Protein AF-A0A2E6IXY1-F1 (afdb_monomer_lite)

Sequence (83 aa):
MELFLNAYTTTSEIMLPILIFIIILIVRDLGKYSRLSDRISNILRDISEDIEDTGFVKNDGENNISYIKRFISKKISSSKTPE

Secondary structure (DSSP, 8-state):
-HHHHHHHHHHHHHHHHHHHHHHHHHHHHHHHHHHHHHHHHHHHHHHHHHHHHTT-PPPTT--HHHHHHHHHHHHHHHTS---

Structure (mmCIF, N/CA/C/O backbone):
data_AF-A0A2E6IXY1-F1
#
_entry.id   AF-A0A2E6IXY1-F1
#
loop_
_atom_site.group_PDB
_atom_site.id
_atom_site.type_symbol
_atom_site.label_atom_id
_atom_site.label_alt_id
_atom_site.label_comp_id
_atom_site.label_asym_id
_atom_site.label_entity_id
_atom_site.label_seq_id
_atom_site.pdbx_PDB_ins_code
_atom_site.Cartn_x
_atom_site.Cartn_y
_atom_site.Cartn_z
_atom_site.occupancy
_atom_site.B_iso_or_equiv
_atom_site.auth_seq_id
_atom_site.auth_comp_id
_atom_site.auth_asym_id
_atom_site.auth_atom_id
_atom_site.pdbx_PDB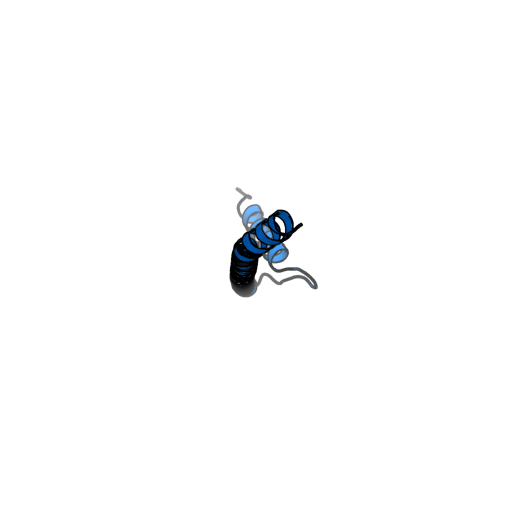_model_num
ATOM 1 N N . MET A 1 1 ? 28.129 13.180 -40.976 1.00 70.31 1 MET A N 1
ATOM 2 C CA . MET A 1 1 ? 26.702 12.984 -40.638 1.00 70.31 1 MET A CA 1
ATOM 3 C C . MET A 1 1 ? 26.423 11.546 -40.215 1.00 70.31 1 MET A C 1
ATOM 5 O O . MET A 1 1 ? 25.849 11.358 -39.154 1.00 70.31 1 MET A O 1
ATOM 9 N N . GLU A 1 2 ? 26.913 10.546 -40.952 1.00 83.50 2 GLU A N 1
ATOM 10 C CA . GLU A 1 2 ? 26.790 9.125 -40.574 1.00 83.50 2 GLU A CA 1
ATOM 11 C C . GLU A 1 2 ? 27.362 8.782 -39.196 1.00 83.50 2 GLU A C 1
ATOM 13 O O . GLU A 1 2 ? 26.694 8.110 -38.428 1.00 83.50 2 GLU A O 1
ATOM 18 N N . LEU A 1 3 ? 28.547 9.288 -38.833 1.00 87.88 3 LEU A N 1
ATOM 19 C CA . LEU A 1 3 ? 29.143 9.002 -37.518 1.00 87.88 3 LEU A CA 1
ATOM 20 C C . LEU A 1 3 ? 28.261 9.485 -36.352 1.00 87.88 3 LEU A C 1
ATOM 22 O O . LEU A 1 3 ? 28.141 8.804 -35.338 1.00 87.88 3 LEU A O 1
ATOM 26 N N . PHE A 1 4 ? 27.616 10.643 -36.518 1.00 86.75 4 PHE A N 1
ATOM 27 C CA . PHE A 1 4 ? 26.691 11.196 -35.530 1.00 86.75 4 PHE A CA 1
ATOM 28 C C . PHE A 1 4 ? 25.410 10.361 -35.437 1.00 86.75 4 PHE A C 1
ATOM 30 O O . PHE A 1 4 ? 24.983 10.021 -34.339 1.00 86.75 4 PHE A O 1
ATOM 37 N N . LEU A 1 5 ? 24.829 9.988 -36.582 1.00 89.50 5 LEU A N 1
ATOM 38 C CA . LEU A 1 5 ? 23.643 9.131 -36.626 1.00 89.50 5 LEU A CA 1
ATOM 39 C C . LEU A 1 5 ? 23.927 7.739 -36.057 1.00 89.50 5 LEU A C 1
ATOM 41 O O . LEU A 1 5 ? 23.101 7.210 -35.321 1.00 89.50 5 LEU A O 1
ATOM 45 N N . ASN A 1 6 ? 25.103 7.177 -36.331 1.00 90.44 6 ASN A N 1
ATOM 46 C CA . ASN A 1 6 ? 25.522 5.890 -35.793 1.00 90.44 6 ASN A CA 1
ATOM 47 C C . ASN A 1 6 ? 25.683 5.960 -34.269 1.00 90.44 6 ASN A C 1
ATOM 49 O O . ASN A 1 6 ? 25.064 5.184 -33.553 1.00 90.44 6 ASN A O 1
ATOM 53 N N . ALA A 1 7 ? 26.415 6.956 -33.757 1.00 88.31 7 ALA A N 1
ATOM 54 C CA . ALA A 1 7 ? 26.572 7.157 -32.317 1.00 88.31 7 ALA A CA 1
ATOM 55 C C . ALA A 1 7 ? 25.227 7.389 -31.607 1.00 88.31 7 ALA A C 1
ATOM 57 O O . ALA A 1 7 ? 24.991 6.831 -30.535 1.00 88.31 7 ALA A O 1
ATOM 58 N N . TYR A 1 8 ? 24.327 8.171 -32.211 1.00 88.19 8 TYR A N 1
ATOM 59 C CA . TYR A 1 8 ? 22.975 8.384 -31.697 1.00 88.19 8 TYR A CA 1
ATOM 60 C C . TYR A 1 8 ? 22.170 7.079 -31.665 1.00 88.19 8 TYR A C 1
ATOM 62 O O . TYR A 1 8 ? 21.575 6.755 -30.640 1.00 88.19 8 TYR A O 1
ATOM 70 N N . THR A 1 9 ? 22.209 6.304 -32.751 1.00 92.00 9 THR A N 1
ATOM 71 C CA . THR A 1 9 ? 21.487 5.029 -32.869 1.00 92.00 9 THR A CA 1
ATOM 72 C C . THR A 1 9 ? 21.989 4.029 -31.832 1.00 92.00 9 THR A C 1
ATOM 74 O O . THR A 1 9 ? 21.199 3.585 -31.003 1.00 92.00 9 THR A O 1
ATOM 77 N N . THR A 1 10 ? 23.301 3.786 -31.759 1.00 90.75 10 THR A N 1
ATOM 78 C CA . THR A 1 10 ? 23.907 2.892 -30.757 1.00 90.75 10 THR A CA 1
ATOM 79 C C . THR A 1 10 ? 23.580 3.328 -29.328 1.00 90.75 10 THR A C 1
ATOM 81 O O . THR A 1 10 ? 23.248 2.505 -28.478 1.00 90.75 10 THR A O 1
ATOM 84 N N . THR A 1 11 ? 23.625 4.633 -29.044 1.00 92.38 11 THR A N 1
ATOM 85 C CA . THR A 1 11 ? 23.279 5.145 -27.710 1.00 92.38 11 THR A CA 1
ATOM 86 C C . THR A 1 11 ? 21.802 4.914 -27.395 1.00 92.38 11 THR A C 1
ATOM 88 O O . THR A 1 11 ? 21.469 4.502 -26.287 1.00 92.38 11 THR A O 1
ATOM 91 N N . SER A 1 12 ? 20.907 5.143 -28.359 1.00 91.81 12 SER A N 1
ATOM 92 C CA . SER A 1 12 ? 19.466 4.939 -28.183 1.00 91.81 12 SER A CA 1
ATOM 93 C C . SER A 1 12 ? 19.098 3.466 -27.980 1.00 91.81 12 SER A C 1
ATOM 95 O O . SER A 1 12 ? 18.261 3.164 -27.129 1.00 91.81 12 SER A O 1
ATOM 97 N N . GLU A 1 13 ? 19.783 2.551 -28.670 1.00 93.88 13 GLU A N 1
ATOM 98 C CA . GLU A 1 13 ? 19.614 1.101 -28.523 1.00 93.88 13 GLU A CA 1
ATOM 99 C C . GLU A 1 13 ? 19.999 0.613 -27.123 1.00 93.88 13 GLU A C 1
ATOM 101 O O . GLU A 1 13 ? 19.383 -0.317 -26.610 1.00 93.88 13 GLU A O 1
ATOM 106 N N . ILE A 1 14 ? 20.971 1.263 -26.475 1.00 93.94 14 ILE A N 1
ATOM 107 C CA . ILE A 1 14 ? 21.380 0.959 -25.096 1.00 93.94 14 ILE A CA 1
ATOM 108 C C . ILE A 1 14 ? 20.482 1.678 -24.078 1.00 93.94 14 ILE A C 1
ATOM 110 O O . ILE A 1 14 ? 20.122 1.113 -23.046 1.00 93.94 14 ILE A O 1
ATOM 114 N N . MET A 1 15 ? 20.084 2.920 -24.354 1.00 94.19 15 MET A N 1
ATOM 115 C CA . MET A 1 15 ? 19.255 3.720 -23.446 1.00 94.19 15 MET A CA 1
ATOM 116 C C . MET A 1 15 ? 17.821 3.200 -23.326 1.00 94.19 15 MET A C 1
ATOM 118 O O . MET A 1 15 ? 17.241 3.256 -22.242 1.00 94.19 15 MET A O 1
ATOM 122 N N . LEU A 1 16 ? 17.241 2.673 -24.406 1.00 94.25 16 LEU A N 1
ATOM 123 C CA . LEU A 1 16 ? 15.880 2.139 -24.407 1.00 94.25 16 LEU A CA 1
ATOM 124 C C . LEU A 1 16 ? 15.671 0.984 -23.401 1.00 94.25 16 LEU A C 1
ATOM 126 O O . LEU A 1 16 ? 14.752 1.085 -22.583 1.00 94.25 16 LEU A O 1
ATOM 130 N N . PRO A 1 17 ? 16.490 -0.086 -23.377 1.00 95.50 17 PRO A N 1
ATOM 131 C CA . PRO A 1 17 ? 16.341 -1.154 -22.392 1.00 95.50 17 PRO A CA 1
ATOM 132 C C . PRO A 1 17 ? 16.602 -0.674 -20.959 1.00 95.50 17 PRO A C 1
ATOM 134 O O . PRO A 1 17 ? 15.923 -1.137 -20.043 1.00 95.50 17 PRO A O 1
ATOM 137 N N . ILE A 1 18 ? 17.508 0.290 -20.749 1.00 96.44 18 ILE A N 1
ATOM 138 C CA . ILE A 1 18 ? 17.712 0.919 -19.433 1.00 96.44 18 ILE A CA 1
ATOM 139 C C . ILE A 1 18 ? 16.432 1.633 -18.982 1.00 96.44 18 ILE A C 1
ATOM 141 O O . ILE A 1 18 ? 15.995 1.456 -17.845 1.00 96.44 18 ILE A O 1
ATOM 145 N N . LEU A 1 19 ? 15.792 2.396 -19.871 1.00 96.62 19 LEU A N 1
ATOM 146 C CA . LEU A 1 19 ? 14.552 3.103 -19.563 1.00 96.62 19 LEU A CA 1
ATOM 147 C C . LEU A 1 19 ? 13.413 2.130 -19.226 1.00 96.62 19 LEU A C 1
ATOM 149 O O . LEU A 1 19 ? 12.713 2.322 -18.233 1.00 96.62 19 LEU A O 1
ATOM 153 N N . ILE A 1 20 ? 13.265 1.053 -20.003 1.00 97.00 20 ILE A N 1
ATOM 154 C CA . ILE A 1 20 ? 12.288 -0.012 -19.732 1.00 97.00 20 ILE A CA 1
ATOM 155 C C . ILE A 1 20 ? 12.549 -0.637 -18.359 1.00 97.00 20 ILE A C 1
ATOM 157 O O . ILE A 1 20 ? 11.620 -0.811 -17.569 1.00 97.00 20 ILE A O 1
ATOM 161 N N . PHE A 1 21 ? 13.810 -0.931 -18.042 1.00 97.50 21 PHE A N 1
ATOM 162 C CA . PHE A 1 21 ? 14.191 -1.492 -16.751 1.00 97.50 21 PHE A CA 1
ATOM 163 C C . PHE A 1 21 ? 13.831 -0.555 -15.591 1.00 97.50 21 PHE A C 1
ATOM 165 O O . PHE A 1 21 ? 13.239 -0.999 -14.608 1.00 97.50 21 PHE A O 1
ATOM 172 N N . ILE A 1 22 ? 14.102 0.746 -15.725 1.00 97.19 22 ILE A N 1
ATOM 173 C CA . ILE A 1 22 ? 13.733 1.759 -14.727 1.00 97.19 22 ILE A CA 1
ATOM 174 C C . ILE A 1 22 ? 12.214 1.801 -14.523 1.00 97.19 22 ILE A C 1
ATOM 176 O O . ILE A 1 22 ? 11.758 1.785 -13.381 1.00 97.19 22 ILE A O 1
ATOM 180 N N . ILE A 1 23 ? 11.418 1.793 -15.595 1.00 97.12 23 ILE A N 1
ATOM 181 C CA . ILE A 1 23 ? 9.949 1.787 -15.496 1.00 97.12 23 ILE A CA 1
ATOM 182 C C . ILE A 1 23 ? 9.460 0.540 -14.748 1.00 97.12 23 ILE A C 1
ATOM 184 O O . ILE A 1 2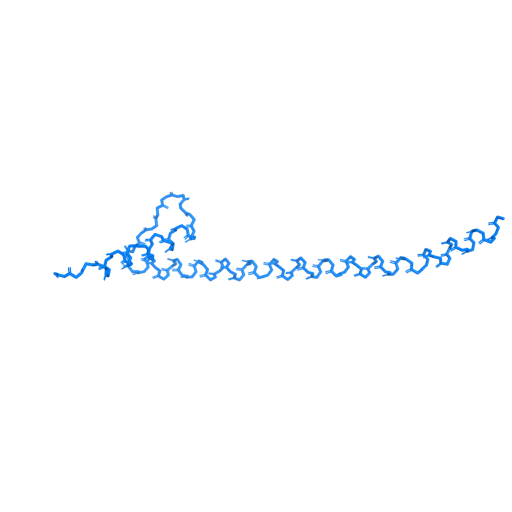3 ? 8.631 0.652 -13.843 1.00 97.12 23 ILE A O 1
ATOM 188 N N . ILE A 1 24 ? 9.999 -0.640 -15.068 1.00 97.06 24 ILE A N 1
ATOM 189 C CA . ILE A 1 24 ? 9.660 -1.893 -14.374 1.00 97.06 24 ILE A CA 1
ATOM 190 C C . ILE A 1 24 ? 9.992 -1.794 -12.882 1.00 97.06 24 ILE A C 1
ATOM 192 O O . ILE A 1 24 ? 9.186 -2.205 -12.042 1.00 97.06 24 ILE A O 1
ATOM 196 N N . LEU A 1 25 ? 11.160 -1.243 -12.537 1.00 96.38 25 LEU A N 1
ATOM 197 C CA . LEU A 1 25 ? 11.552 -1.037 -11.145 1.00 96.38 25 LEU A CA 1
ATOM 198 C C . LEU A 1 25 ? 10.587 -0.098 -10.421 1.00 96.38 25 LEU A C 1
ATOM 200 O O . LEU A 1 25 ? 10.143 -0.442 -9.329 1.00 96.38 25 LEU A O 1
ATOM 204 N N . ILE A 1 26 ? 10.211 1.024 -11.037 1.00 95.94 26 ILE A N 1
ATOM 205 C CA . ILE A 1 26 ? 9.270 1.993 -10.460 1.00 95.94 26 ILE A CA 1
ATOM 206 C C . ILE A 1 26 ? 7.911 1.339 -10.201 1.00 95.94 26 ILE A C 1
ATOM 208 O O . ILE A 1 26 ? 7.396 1.412 -9.088 1.00 95.94 26 ILE A O 1
ATOM 212 N N . VAL A 1 27 ? 7.341 0.645 -11.192 1.00 95.12 27 VAL A N 1
ATOM 213 C CA . VAL A 1 27 ? 6.046 -0.041 -11.037 1.00 95.12 27 VAL A CA 1
ATOM 214 C C . VAL A 1 27 ? 6.111 -1.081 -9.919 1.00 95.12 27 VAL A C 1
ATOM 216 O O . VAL A 1 27 ? 5.201 -1.174 -9.092 1.00 95.12 27 VAL A O 1
ATOM 219 N N . ARG A 1 28 ? 7.203 -1.852 -9.852 1.00 94.00 28 ARG A N 1
ATOM 220 C CA . ARG A 1 28 ? 7.406 -2.853 -8.801 1.00 94.00 28 ARG A CA 1
ATOM 221 C C . ARG A 1 28 ? 7.505 -2.215 -7.419 1.00 94.00 28 ARG A C 1
ATOM 223 O O . ARG A 1 28 ? 6.983 -2.783 -6.461 1.00 94.00 28 ARG A O 1
ATOM 230 N N . ASP A 1 29 ? 8.192 -1.088 -7.308 1.00 92.38 29 ASP A N 1
ATOM 231 C CA . ASP A 1 29 ? 8.385 -0.388 -6.043 1.00 92.38 29 ASP A CA 1
ATOM 232 C C . ASP A 1 29 ? 7.066 0.218 -5.545 1.00 92.38 29 ASP A C 1
ATOM 234 O O . ASP A 1 29 ? 6.627 -0.074 -4.432 1.00 92.38 29 ASP A O 1
ATOM 238 N N . LEU A 1 30 ? 6.337 0.917 -6.420 1.00 92.12 30 LEU A N 1
ATOM 239 C CA . LEU A 1 30 ? 5.003 1.452 -6.127 1.00 92.12 30 LEU A CA 1
ATOM 240 C C . LEU A 1 30 ? 4.016 0.353 -5.709 1.00 92.12 30 LEU A C 1
ATOM 242 O O . LEU A 1 30 ? 3.296 0.501 -4.720 1.00 92.12 30 LEU A O 1
ATOM 246 N N . GLY A 1 31 ? 4.022 -0.788 -6.406 1.00 90.56 31 GLY A N 1
ATOM 247 C CA . GLY A 1 31 ? 3.176 -1.929 -6.059 1.00 90.56 31 GLY A CA 1
ATOM 248 C C . GLY A 1 31 ? 3.489 -2.521 -4.679 1.00 90.56 31 GLY A C 1
ATOM 249 O O . GLY A 1 31 ? 2.579 -2.955 -3.970 1.00 90.56 31 GLY A O 1
ATOM 250 N N . LYS A 1 32 ? 4.760 -2.523 -4.253 1.00 91.44 32 LYS A N 1
ATOM 251 C CA . LYS A 1 32 ? 5.143 -2.954 -2.898 1.00 91.44 32 LYS A CA 1
ATOM 252 C C . LYS A 1 32 ? 4.641 -1.981 -1.837 1.00 91.44 32 LYS A C 1
ATOM 254 O O . LYS A 1 32 ? 4.089 -2.440 -0.838 1.00 91.44 32 LYS A O 1
ATOM 259 N N . TYR A 1 33 ? 4.808 -0.675 -2.048 1.00 89.62 33 TYR A N 1
ATOM 260 C CA . TYR A 1 33 ? 4.337 0.333 -1.095 1.00 89.62 33 TYR A CA 1
ATOM 261 C C . TYR A 1 33 ? 2.819 0.325 -0.948 1.00 89.62 33 TYR A C 1
ATOM 263 O O . TYR A 1 33 ? 2.332 0.407 0.175 1.00 89.62 33 TYR A O 1
ATOM 271 N N . SER A 1 34 ? 2.074 0.136 -2.041 1.00 91.00 34 SER A N 1
ATOM 272 C CA . SER A 1 34 ? 0.616 -0.031 -1.989 1.00 91.00 34 SER A CA 1
ATOM 273 C C . SER A 1 34 ? 0.221 -1.232 -1.126 1.00 91.00 34 SER A C 1
ATOM 275 O O . SER A 1 34 ? -0.503 -1.063 -0.151 1.00 91.00 34 SER A O 1
ATOM 277 N N . ARG A 1 35 ? 0.792 -2.420 -1.371 1.00 92.31 35 ARG A N 1
ATOM 278 C CA . ARG A 1 35 ? 0.504 -3.615 -0.553 1.00 92.31 35 ARG A CA 1
ATOM 279 C C . ARG A 1 35 ? 0.868 -3.438 0.919 1.00 92.31 35 ARG A C 1
ATOM 281 O O . ARG A 1 35 ? 0.208 -3.994 1.793 1.00 92.31 35 ARG A O 1
ATOM 288 N N . LEU A 1 36 ? 1.955 -2.724 1.200 1.00 91.56 36 LEU A N 1
ATOM 289 C CA . LEU A 1 36 ? 2.370 -2.422 2.566 1.00 91.56 36 LEU A CA 1
ATOM 290 C C . LEU A 1 36 ? 1.394 -1.445 3.236 1.00 91.56 36 LEU A C 1
ATOM 292 O O . LEU A 1 36 ? 1.024 -1.657 4.387 1.00 91.56 36 LEU A O 1
ATOM 296 N N . SER A 1 37 ? 0.932 -0.429 2.507 1.00 90.88 37 SER A N 1
ATOM 297 C CA . SER A 1 37 ? -0.088 0.512 2.970 1.00 90.88 37 SER A CA 1
ATOM 298 C C . SER A 1 37 ? -1.415 -0.187 3.278 1.00 90.88 37 SER A C 1
ATOM 300 O O . SER A 1 37 ? -1.990 0.062 4.339 1.00 90.88 37 SER A O 1
ATOM 302 N N . ASP A 1 38 ? -1.844 -1.126 2.432 1.00 93.88 38 ASP A N 1
ATOM 303 C CA . ASP A 1 38 ? -3.052 -1.927 2.664 1.00 93.88 38 ASP A CA 1
ATOM 304 C C . ASP A 1 38 ? -2.913 -2.790 3.923 1.00 93.88 38 ASP A C 1
ATOM 306 O O . ASP A 1 38 ? -3.806 -2.824 4.768 1.00 93.88 38 ASP A O 1
ATOM 310 N N . ARG A 1 39 ? -1.755 -3.441 4.107 1.00 94.19 39 ARG A N 1
ATOM 311 C CA . ARG A 1 39 ? -1.469 -4.233 5.314 1.00 94.19 39 ARG A CA 1
ATOM 312 C C . ARG A 1 39 ? -1.520 -3.390 6.583 1.00 94.19 39 ARG A C 1
ATOM 314 O O . ARG A 1 39 ? -2.122 -3.820 7.560 1.00 94.19 39 ARG A O 1
ATOM 321 N N . ILE A 1 40 ? -0.908 -2.207 6.575 1.00 92.75 40 ILE A N 1
ATOM 322 C CA . ILE A 1 40 ? -0.943 -1.291 7.724 1.00 92.75 40 ILE A CA 1
ATOM 323 C C . ILE A 1 40 ? -2.379 -0.841 8.002 1.00 92.75 40 ILE A C 1
ATOM 325 O O . ILE A 1 40 ? -2.794 -0.810 9.157 1.00 92.75 40 ILE A O 1
ATOM 329 N N . SER A 1 41 ? -3.144 -0.525 6.957 1.00 93.50 41 SER A N 1
ATOM 330 C CA . SER A 1 41 ? -4.540 -0.100 7.094 1.00 93.50 41 SER A CA 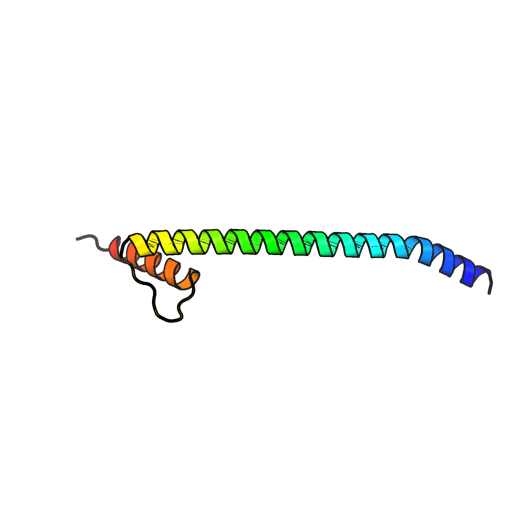1
ATOM 331 C C . SER A 1 41 ? -5.414 -1.197 7.700 1.00 93.50 41 SER A C 1
ATOM 333 O O . SER A 1 41 ? -6.213 -0.902 8.586 1.00 93.50 41 SER A O 1
ATOM 335 N N . ASN A 1 42 ? -5.211 -2.454 7.294 1.00 95.25 42 ASN A N 1
ATOM 336 C CA . ASN A 1 42 ? -5.898 -3.603 7.884 1.00 95.25 42 ASN A CA 1
ATOM 337 C C . ASN A 1 42 ? -5.527 -3.777 9.358 1.00 95.25 42 ASN A C 1
ATOM 339 O O . ASN A 1 42 ? -6.423 -3.815 10.185 1.00 95.25 42 ASN A O 1
ATOM 343 N N . ILE A 1 43 ? -4.235 -3.750 9.707 1.00 94.69 43 ILE A N 1
ATOM 344 C CA . ILE A 1 43 ? -3.799 -3.844 11.113 1.00 94.69 43 ILE A CA 1
ATOM 345 C C . ILE A 1 43 ? -4.431 -2.733 11.964 1.00 94.69 43 ILE A C 1
ATOM 347 O O . ILE A 1 43 ? -4.904 -2.985 13.066 1.00 94.69 43 ILE A O 1
ATOM 351 N N . LEU A 1 44 ? -4.459 -1.492 11.469 1.00 93.44 44 LEU A N 1
ATOM 352 C CA . LEU A 1 44 ? -5.086 -0.378 12.187 1.00 93.44 44 LEU A CA 1
ATOM 353 C C . LEU A 1 44 ? -6.597 -0.555 12.341 1.00 93.44 44 LEU A C 1
ATOM 355 O O . LEU A 1 44 ? -7.168 -0.059 13.311 1.00 93.44 44 LEU A O 1
ATOM 359 N N . ARG A 1 45 ? -7.254 -1.200 11.377 1.00 93.50 45 ARG A N 1
ATOM 360 C CA . ARG A 1 45 ? -8.677 -1.511 11.455 1.00 93.50 45 ARG A CA 1
ATOM 361 C C . ARG A 1 45 ? -8.932 -2.613 12.475 1.00 93.50 45 ARG A C 1
ATOM 363 O O . ARG A 1 45 ? -9.745 -2.381 13.353 1.00 93.50 45 ARG A O 1
ATOM 370 N N . ASP A 1 46 ? -8.177 -3.704 12.421 1.00 95.19 46 ASP A N 1
ATOM 371 C CA . ASP A 1 46 ? -8.296 -4.826 13.355 1.00 95.19 46 ASP A CA 1
ATOM 372 C C . ASP A 1 46 ? -8.072 -4.345 14.801 1.00 95.19 46 ASP A C 1
ATOM 374 O O . ASP A 1 46 ? -8.900 -4.579 15.668 1.00 95.19 46 ASP A O 1
ATOM 378 N N . ILE A 1 47 ? -7.039 -3.524 15.045 1.00 94.19 47 ILE A N 1
ATOM 379 C CA . ILE A 1 47 ? -6.824 -2.896 16.362 1.00 94.19 47 ILE A CA 1
ATOM 380 C C . ILE A 1 47 ? -7.995 -1.981 16.751 1.00 94.19 47 ILE A C 1
ATOM 382 O O . ILE A 1 47 ? -8.322 -1.863 17.928 1.00 94.19 47 ILE A O 1
ATOM 386 N N . SER A 1 48 ? -8.599 -1.272 15.793 1.00 92.38 48 SER A N 1
ATOM 387 C CA . SER A 1 48 ? -9.752 -0.420 16.102 1.00 92.38 48 SER A CA 1
ATOM 388 C C . SER A 1 48 ? -10.970 -1.256 16.495 1.00 92.38 48 SER A C 1
ATOM 390 O O . SER A 1 48 ? -11.639 -0.897 17.455 1.00 92.38 48 SER A O 1
ATOM 392 N N . GLU A 1 49 ? -11.217 -2.367 15.801 1.00 92.88 49 GLU A N 1
ATOM 393 C CA . GLU A 1 49 ? -12.276 -3.329 16.130 1.00 92.88 49 GLU A CA 1
ATOM 394 C C . GLU A 1 49 ? -12.028 -3.941 17.524 1.00 92.88 49 GLU A C 1
ATOM 396 O O . GLU A 1 49 ? -12.905 -3.870 18.382 1.00 92.88 49 GLU A O 1
ATOM 401 N N . ASP A 1 50 ? -10.797 -4.377 17.821 1.00 93.69 50 ASP A N 1
ATOM 402 C CA . ASP A 1 50 ? -10.408 -4.894 19.144 1.00 93.69 50 ASP A CA 1
ATOM 403 C C . ASP A 1 50 ? -10.643 -3.872 20.275 1.00 93.69 50 ASP A C 1
ATOM 405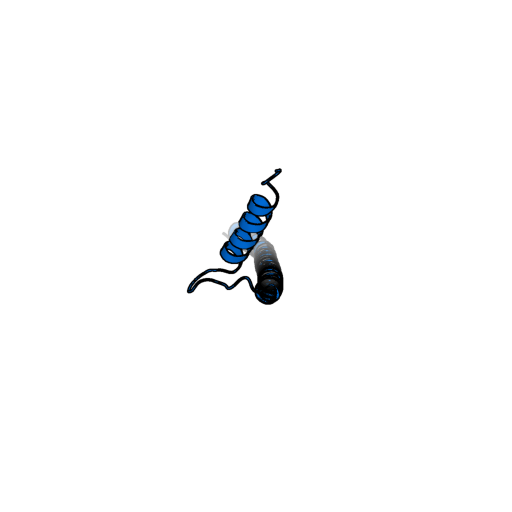 O O . ASP A 1 50 ? -11.008 -4.226 21.397 1.00 93.69 50 ASP A O 1
ATOM 409 N N . ILE A 1 51 ? -10.397 -2.581 20.019 1.00 92.75 51 ILE A N 1
ATOM 410 C CA . ILE A 1 51 ? -10.642 -1.516 21.002 1.00 92.75 51 ILE A CA 1
ATOM 411 C C . ILE A 1 51 ? -12.146 -1.273 21.171 1.00 92.75 51 ILE A C 1
ATOM 413 O O . ILE A 1 51 ? -12.596 -1.016 22.294 1.00 92.75 51 ILE A O 1
ATOM 417 N N . GLU A 1 52 ? -12.928 -1.351 20.099 1.00 90.88 52 GLU A N 1
ATOM 418 C CA . GLU A 1 52 ? -14.378 -1.162 20.145 1.00 90.88 52 GLU A CA 1
ATOM 419 C C . GLU A 1 52 ? -15.050 -2.258 20.983 1.00 90.88 52 GLU A C 1
ATOM 421 O O . GLU A 1 52 ? -15.901 -1.946 21.822 1.00 90.88 52 GLU A O 1
ATOM 426 N N . ASP A 1 53 ? -14.546 -3.493 20.904 1.00 91.38 53 ASP A N 1
ATOM 427 C CA . ASP A 1 53 ? -14.954 -4.623 21.750 1.00 91.38 53 ASP A CA 1
ATOM 428 C C . ASP A 1 53 ? -14.710 -4.378 23.251 1.00 91.38 53 ASP A C 1
ATOM 430 O O . ASP A 1 53 ? -15.406 -4.930 24.106 1.00 91.38 53 ASP A O 1
ATOM 434 N N . THR A 1 54 ? -13.776 -3.488 23.616 1.00 89.06 54 THR A N 1
ATOM 435 C CA . THR A 1 54 ? -13.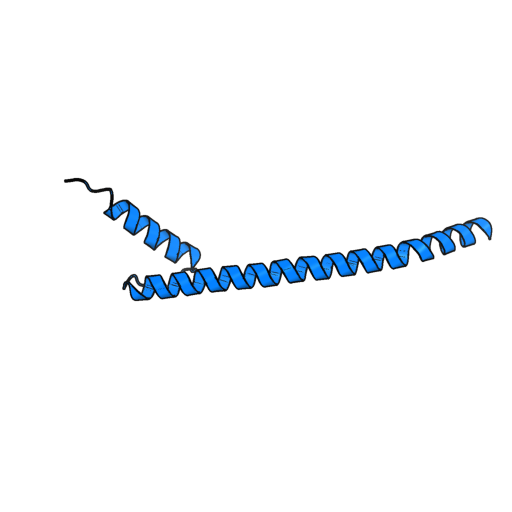586 -3.068 25.020 1.00 89.06 54 THR A CA 1
ATOM 436 C C . THR A 1 54 ? -14.653 -2.084 25.520 1.00 89.06 54 THR A C 1
ATOM 438 O O . THR A 1 54 ? -14.598 -1.641 26.671 1.00 89.06 54 THR A O 1
ATOM 441 N N . GLY A 1 55 ? -15.614 -1.709 24.669 1.00 87.88 55 GLY A N 1
ATOM 442 C CA . GLY A 1 55 ? -16.653 -0.715 24.947 1.00 87.88 55 GLY A CA 1
ATOM 443 C C . GLY A 1 55 ? -16.184 0.733 24.773 1.00 87.88 55 GLY A C 1
ATOM 444 O O . GLY A 1 55 ? -16.878 1.670 25.175 1.00 87.88 55 GLY A O 1
ATOM 445 N N . PHE A 1 56 ? -14.996 0.953 24.206 1.00 90.31 56 PHE A N 1
ATOM 446 C CA . PHE A 1 56 ? -14.496 2.292 23.916 1.00 90.31 56 PHE A CA 1
ATOM 447 C C . PHE A 1 56 ? -15.025 2.754 22.558 1.00 90.31 56 PHE A C 1
ATOM 449 O O . PHE A 1 56 ? -14.482 2.405 21.524 1.00 90.31 56 PHE A O 1
ATOM 456 N N . VAL A 1 57 ? -16.085 3.555 22.545 1.00 89.31 57 VAL A N 1
ATOM 457 C CA . VAL A 1 57 ? -16.760 3.940 21.294 1.00 89.31 57 VAL A CA 1
ATOM 458 C C . VAL A 1 57 ? -15.940 4.959 20.498 1.00 89.31 57 VAL A C 1
ATOM 460 O O . VAL A 1 57 ? -15.299 5.848 21.073 1.00 89.31 57 VAL A O 1
ATOM 463 N N . LYS A 1 58 ? -15.955 4.824 19.171 1.00 88.25 58 LYS A N 1
ATOM 464 C CA . LYS A 1 58 ? -15.318 5.737 18.217 1.00 88.25 58 LYS A CA 1
ATOM 465 C C . LYS A 1 58 ? -16.177 6.983 17.978 1.00 88.25 58 LYS A C 1
ATOM 467 O O . LYS A 1 58 ? -17.398 6.900 17.980 1.00 88.25 58 LYS A O 1
ATOM 472 N N . ASN A 1 59 ? -15.551 8.147 17.792 1.00 89.81 59 ASN A N 1
ATOM 473 C CA . ASN A 1 59 ? -16.308 9.379 17.530 1.00 89.81 59 ASN A CA 1
ATOM 474 C C . ASN A 1 59 ? -16.687 9.504 16.047 1.00 89.81 59 ASN A C 1
ATOM 476 O O . ASN A 1 59 ? -15.963 9.023 15.171 1.00 89.81 59 ASN A O 1
ATOM 480 N N . ASP A 1 60 ? -17.774 10.225 15.765 1.00 84.81 60 ASP A N 1
ATOM 481 C CA . ASP A 1 60 ? -18.198 10.516 14.393 1.00 84.81 60 ASP A CA 1
ATOM 482 C C . ASP A 1 60 ? -17.099 11.243 13.606 1.00 84.81 60 ASP A C 1
ATOM 484 O O . ASP A 1 60 ? -16.524 12.236 14.057 1.00 84.81 60 ASP A O 1
ATOM 488 N N . GLY A 1 61 ? -16.788 10.721 12.417 1.00 85.94 61 GLY A N 1
ATOM 489 C CA . GLY A 1 61 ? -15.748 11.261 11.535 1.00 85.94 61 GLY A CA 1
ATOM 490 C C . GLY A 1 61 ? -14.308 11.025 12.004 1.00 85.94 61 GLY A C 1
ATOM 491 O O . GLY A 1 61 ? -13.368 11.503 11.366 1.00 85.94 61 GLY A O 1
ATOM 492 N N . GLU A 1 62 ? -14.093 10.289 13.095 1.00 89.69 62 GLU A N 1
ATOM 493 C CA . GLU A 1 62 ? -12.753 10.012 13.598 1.00 89.69 62 GLU A CA 1
ATOM 494 C C . GLU A 1 62 ? -12.031 8.965 12.735 1.00 89.69 62 GLU A C 1
ATOM 496 O O . GLU A 1 62 ? -12.598 7.950 12.324 1.00 89.69 62 GLU A O 1
ATOM 501 N N . ASN A 1 63 ? -10.740 9.175 12.470 1.00 90.19 63 ASN A N 1
ATOM 502 C CA . ASN A 1 63 ? -9.918 8.165 11.804 1.00 90.19 63 ASN A CA 1
ATOM 503 C C . ASN A 1 63 ? -9.377 7.128 12.811 1.00 90.19 63 ASN A C 1
ATOM 505 O O . ASN A 1 63 ? -9.235 7.409 14.001 1.00 90.19 63 ASN A O 1
ATOM 509 N N . ASN A 1 64 ? -9.041 5.926 12.331 1.00 89.50 64 ASN A N 1
ATOM 510 C CA . ASN A 1 64 ? -8.586 4.815 13.185 1.00 89.50 64 ASN A CA 1
ATOM 511 C C . ASN A 1 64 ? -7.359 5.187 14.035 1.00 89.50 64 ASN A C 1
ATOM 513 O O . ASN A 1 64 ? -7.279 4.836 15.205 1.00 89.50 64 ASN A O 1
ATOM 517 N N . ILE A 1 65 ? -6.424 5.973 13.490 1.00 92.19 65 ILE A N 1
ATOM 518 C CA . ILE A 1 65 ? -5.210 6.383 14.212 1.00 92.19 65 ILE A CA 1
ATOM 519 C C . ILE A 1 65 ? -5.541 7.304 15.393 1.00 92.19 65 ILE A C 1
ATOM 521 O O . ILE A 1 65 ? -4.999 7.125 16.481 1.00 92.19 65 ILE A O 1
ATOM 525 N N . SER A 1 66 ? -6.400 8.304 15.187 1.00 92.00 66 SER A N 1
ATOM 526 C CA . SER A 1 66 ? -6.849 9.233 16.230 1.00 92.00 66 SER A CA 1
ATOM 527 C C . SER A 1 66 ? -7.586 8.483 17.330 1.00 92.00 66 SER A C 1
ATOM 529 O O . SER A 1 66 ? -7.290 8.666 18.510 1.00 92.00 66 SER A O 1
ATOM 531 N N . TYR A 1 67 ? -8.466 7.572 16.925 1.00 94.12 67 TYR A N 1
ATOM 532 C CA . TYR A 1 67 ? -9.216 6.715 17.826 1.00 94.12 67 TYR A CA 1
ATOM 533 C C . TYR A 1 67 ? -8.295 5.853 18.708 1.00 94.12 67 TYR A C 1
ATOM 535 O O . TYR A 1 67 ? -8.370 5.922 19.939 1.00 94.12 67 TYR A O 1
ATOM 543 N N . ILE A 1 68 ? -7.334 5.145 18.102 1.00 93.31 68 ILE A N 1
ATOM 544 C CA . ILE A 1 68 ? -6.322 4.348 18.815 1.00 93.31 68 ILE A CA 1
ATOM 545 C C . ILE A 1 68 ? -5.482 5.234 19.747 1.00 93.31 68 ILE A C 1
ATOM 547 O O . ILE A 1 68 ? -5.268 4.897 20.914 1.00 93.31 68 ILE A O 1
ATOM 551 N N . LYS A 1 69 ? -5.028 6.403 19.275 1.00 92.56 69 LYS A N 1
ATOM 552 C CA . LYS A 1 69 ? -4.270 7.356 20.103 1.00 92.56 69 LYS A CA 1
ATOM 553 C C . LYS A 1 69 ? -5.070 7.805 21.323 1.00 92.56 69 LYS A C 1
ATOM 555 O O . LYS A 1 69 ? -4.500 7.893 22.414 1.00 92.56 69 LYS A O 1
ATOM 560 N N . ARG A 1 70 ? -6.371 8.075 21.170 1.00 93.94 70 ARG A N 1
ATOM 561 C CA . ARG A 1 70 ? -7.256 8.466 22.275 1.00 93.94 70 ARG A CA 1
ATOM 562 C C . ARG A 1 70 ? -7.402 7.343 23.294 1.00 93.94 70 ARG A C 1
ATOM 564 O O . ARG A 1 70 ? -7.307 7.607 24.492 1.00 93.94 70 ARG A O 1
ATOM 571 N N . PHE A 1 71 ? -7.578 6.108 22.833 1.00 92.50 71 PHE A N 1
ATOM 572 C CA . PHE A 1 71 ? -7.640 4.937 23.704 1.00 92.50 71 PHE A CA 1
ATOM 573 C C . PHE A 1 71 ? -6.362 4.775 24.535 1.00 92.50 71 PHE A C 1
ATOM 575 O O . PHE A 1 71 ? -6.426 4.709 25.765 1.00 92.50 71 PHE A O 1
ATOM 582 N N . ILE A 1 72 ? -5.195 4.802 23.883 1.00 91.44 72 ILE A N 1
ATOM 583 C CA . ILE A 1 72 ? -3.890 4.691 24.551 1.00 91.44 72 ILE A CA 1
ATOM 584 C C . ILE A 1 72 ? -3.708 5.830 25.560 1.00 91.44 72 ILE A C 1
ATOM 586 O O . ILE A 1 72 ? -3.333 5.591 26.706 1.00 91.44 72 ILE A O 1
ATOM 590 N N . SER A 1 73 ? -4.030 7.064 25.165 1.00 91.56 73 SER A N 1
ATOM 591 C CA . SER A 1 73 ? -3.908 8.238 26.036 1.00 91.56 73 SER A CA 1
ATOM 592 C C . SER A 1 73 ? -4.783 8.114 27.285 1.00 91.56 73 SER A C 1
ATOM 594 O O . SER A 1 73 ? -4.315 8.398 28.386 1.00 91.56 73 SER A O 1
ATOM 596 N N . LYS A 1 74 ? -6.022 7.623 27.136 1.00 90.62 74 LYS A N 1
ATOM 597 C CA . LYS A 1 74 ? -6.943 7.358 28.250 1.00 90.62 74 LYS A CA 1
ATOM 598 C C . LYS A 1 74 ? -6.431 6.251 29.177 1.00 90.62 74 LYS A C 1
ATOM 600 O O . LYS A 1 74 ? -6.555 6.366 30.393 1.00 90.62 74 LYS A O 1
ATOM 605 N N . LYS A 1 75 ? -5.850 5.179 28.631 1.00 87.94 75 LYS A N 1
ATOM 606 C CA . LYS A 1 75 ? -5.258 4.102 29.442 1.00 87.94 75 LYS A CA 1
ATOM 607 C C . LYS A 1 75 ? -4.046 4.589 30.240 1.00 87.94 75 LYS A C 1
ATOM 609 O O . LYS A 1 75 ? -3.949 4.277 31.421 1.00 87.94 75 LYS A O 1
ATOM 614 N N . ILE A 1 76 ? -3.172 5.394 29.632 1.00 87.31 76 ILE A N 1
ATOM 615 C CA . ILE A 1 76 ? -1.982 5.954 30.296 1.00 87.31 76 ILE A CA 1
ATOM 616 C C . ILE A 1 76 ? -2.361 6.959 31.390 1.00 87.31 76 ILE A C 1
ATOM 618 O O . ILE A 1 76 ? -1.726 6.990 32.442 1.00 87.31 76 ILE A O 1
ATOM 622 N N . SER A 1 77 ? -3.371 7.805 31.173 1.00 80.88 77 SER A N 1
ATOM 623 C CA . SER A 1 77 ? -3.825 8.735 32.215 1.00 80.88 77 SER A CA 1
ATOM 624 C C . SER A 1 77 ? -4.486 8.002 33.384 1.00 80.88 77 SER A C 1
ATOM 626 O O . SER A 1 77 ? -4.246 8.356 34.535 1.00 80.88 77 SER A O 1
ATOM 628 N N . SER A 1 78 ? -5.235 6.932 33.104 1.00 74.50 78 SER A N 1
ATOM 629 C CA . SER A 1 78 ? -5.835 6.072 34.129 1.00 74.50 78 SER A CA 1
ATOM 630 C C . SER A 1 78 ? -4.811 5.289 34.956 1.00 74.50 78 SER A C 1
ATOM 632 O O . SER A 1 78 ? -5.129 4.909 36.074 1.00 74.50 78 SER A O 1
ATOM 634 N N . SER A 1 79 ? -3.606 5.025 34.439 1.00 68.69 79 SER A N 1
ATOM 635 C CA . SER A 1 79 ? -2.550 4.326 35.188 1.00 68.69 79 SER A CA 1
ATOM 636 C C . SER A 1 79 ? -1.655 5.262 36.009 1.00 68.69 79 SER A C 1
ATOM 638 O O . SER A 1 79 ? -0.821 4.791 36.773 1.00 68.69 79 SER A O 1
ATOM 640 N N . LYS A 1 80 ? -1.766 6.583 35.818 1.00 62.47 80 LYS A N 1
ATOM 641 C CA . LYS A 1 80 ? -0.944 7.607 36.490 1.00 62.47 80 LYS A CA 1
ATOM 642 C C . LYS A 1 80 ? -1.614 8.225 37.722 1.00 62.47 80 LYS A C 1
ATOM 644 O O . LYS A 1 80 ? -1.140 9.248 38.203 1.00 62.47 80 LYS A O 1
ATOM 649 N N . THR A 1 81 ? -2.686 7.627 38.233 1.00 54.38 81 THR A N 1
ATOM 650 C CA . THR A 1 81 ? -3.267 7.962 39.542 1.00 54.38 81 THR A CA 1
ATOM 651 C C . THR A 1 81 ? -2.790 6.938 40.579 1.00 54.38 81 THR A C 1
ATOM 653 O O . THR A 1 81 ? -3.434 5.905 40.744 1.00 54.38 81 THR A O 1
ATOM 656 N N . PRO A 1 82 ? -1.634 7.156 41.235 1.00 54.72 82 PRO A N 1
ATOM 657 C CA . PRO A 1 82 ? -1.378 6.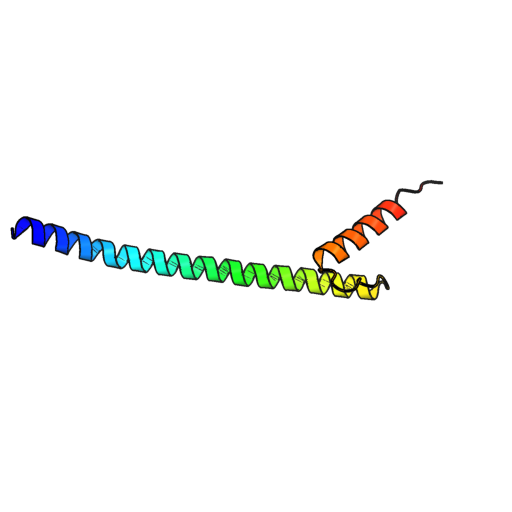570 42.539 1.00 54.72 82 PRO A CA 1
ATOM 658 C C . PRO A 1 82 ? -2.191 7.335 43.591 1.00 54.72 82 PRO A C 1
ATOM 660 O O . PRO A 1 82 ? -2.310 8.561 43.512 1.00 54.72 82 PRO A O 1
ATOM 663 N N . GLU A 1 83 ? -2.783 6.568 44.504 1.00 43.25 83 GLU A N 1
ATOM 664 C CA . GLU A 1 83 ? -3.420 7.021 45.749 1.00 43.25 83 GLU A CA 1
ATOM 665 C C . GLU A 1 83 ? -2.518 7.946 46.582 1.00 43.25 83 GLU A C 1
ATOM 667 O O . GLU A 1 83 ? -1.276 7.763 46.550 1.00 43.25 83 GLU A O 1
#

pLDDT: mean 89.32, std 9.56, range [43.25, 97.5]

Foldseek 3Di:
DVVVVVVVVVVCVVVVVVVVVVVVVVVVVVVVVVVVVVVVQVVLVVVQVVVVVVVQDDDPPDDSVRSVVVSVVVVVVVVPDDD

Radius of gyration: 26.76 Å; chains: 1; bounding box: 47×18×86 Å